Protein AF-A0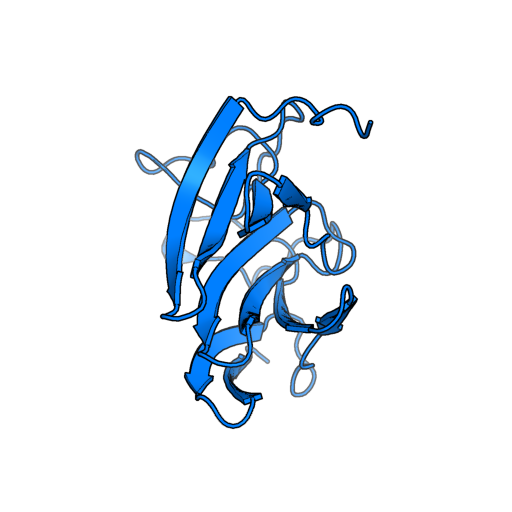A2V9P3B8-F1 (afdb_monomer_lite)

Secondary structure (DSSP, 8-state):
-------SEEEEEEE-TTS-EEEEEEEEEE-TT-S-EETTEE-SEEEEEEEEETTEEEE---SSSS-EEEEEE-TT--EEEEEEEEEEEEEEEEEGGGTEEEEEEEEEEEETTEEEE---SSSSEEEEEEE-TTS-EEEEEE-

Structure (mmCIF, N/CA/C/O backbone):
data_AF-A0A2V9P3B8-F1
#
_entry.id   AF-A0A2V9P3B8-F1
#
loop_
_atom_site.group_PDB
_atom_site.id
_atom_site.type_symbol
_atom_site.label_atom_id
_atom_site.label_alt_id
_atom_site.label_comp_id
_atom_site.label_asym_id
_atom_site.label_entity_id
_atom_site.label_seq_id
_atom_site.pdbx_PDB_ins_code
_atom_site.Cartn_x
_atom_site.Cartn_y
_atom_site.Cartn_z
_atom_site.occupancy
_atom_site.B_iso_or_equiv
_atom_site.auth_seq_id
_atom_site.auth_comp_id
_atom_site.auth_asym_id
_atom_site.auth_atom_id
_atom_site.pdbx_PDB_model_num
ATOM 1 N N . MET A 1 1 ? 7.497 1.928 25.838 1.00 34.91 1 MET A N 1
ATOM 2 C CA . MET A 1 1 ? 6.924 3.108 25.150 1.00 34.91 1 MET A CA 1
ATOM 3 C C . MET A 1 1 ? 7.694 3.309 23.853 1.00 34.91 1 MET A C 1
ATOM 5 O O . MET A 1 1 ? 8.858 3.676 23.915 1.00 34.91 1 MET A O 1
ATOM 9 N N . SER A 1 2 ? 7.121 2.954 22.699 1.00 37.50 2 SER A N 1
ATOM 10 C CA . SER A 1 2 ? 7.830 3.080 21.418 1.00 37.50 2 SER A CA 1
ATOM 11 C C . SER A 1 2 ? 7.792 4.538 20.967 1.00 37.50 2 SER A C 1
ATOM 13 O O . SER A 1 2 ? 6.712 5.102 20.783 1.00 37.50 2 SER A O 1
ATOM 15 N N . LYS A 1 3 ? 8.971 5.160 20.879 1.00 39.25 3 LYS A N 1
ATOM 16 C CA . LYS A 1 3 ? 9.154 6.524 20.383 1.00 39.25 3 LYS A CA 1
ATOM 17 C C . LYS A 1 3 ? 8.623 6.574 18.953 1.00 39.25 3 LYS A C 1
ATOM 19 O O . LYS A 1 3 ? 9.113 5.861 18.086 1.00 39.25 3 LYS A O 1
ATOM 24 N N . SER A 1 4 ? 7.615 7.413 18.735 1.00 43.38 4 SER A N 1
ATOM 25 C CA . SER A 1 4 ? 7.154 7.821 17.412 1.00 43.38 4 SER A CA 1
ATOM 26 C C . SER A 1 4 ? 8.355 8.319 16.611 1.00 43.38 4 SER A C 1
ATOM 28 O O . SER A 1 4 ? 8.808 9.443 16.820 1.00 43.38 4 SER A O 1
ATOM 30 N N . THR A 1 5 ? 8.873 7.487 15.709 1.00 49.56 5 THR A N 1
ATOM 31 C CA . THR A 1 5 ? 9.831 7.896 14.684 1.00 49.56 5 THR A CA 1
ATOM 32 C C . THR A 1 5 ? 9.281 9.138 13.983 1.00 49.56 5 THR A C 1
ATOM 34 O O . THR A 1 5 ? 8.089 9.216 13.686 1.00 49.56 5 THR A O 1
ATOM 37 N N . PHE A 1 6 ? 10.134 10.146 13.828 1.00 49.25 6 PHE A N 1
ATOM 38 C CA . PHE A 1 6 ? 9.814 11.496 13.377 1.00 49.25 6 PHE A CA 1
ATOM 39 C C . PHE A 1 6 ? 9.035 11.504 12.057 1.00 49.25 6 PHE A C 1
ATOM 41 O O . PHE A 1 6 ? 9.588 11.276 10.983 1.00 49.25 6 PHE A O 1
ATOM 48 N N . LEU A 1 7 ? 7.740 11.787 12.153 1.00 60.28 7 LEU A N 1
ATOM 49 C CA . LEU A 1 7 ? 6.822 11.848 11.026 1.00 60.28 7 LEU A CA 1
ATOM 50 C C . LEU A 1 7 ? 6.300 13.287 10.893 1.00 60.28 7 LEU A C 1
ATOM 52 O O . LEU A 1 7 ? 5.678 13.790 11.828 1.00 60.28 7 LEU A O 1
ATOM 56 N N . ARG A 1 8 ? 6.569 13.962 9.763 1.00 70.62 8 ARG A N 1
ATOM 57 C CA . ARG A 1 8 ? 6.226 15.391 9.561 1.00 70.62 8 ARG A CA 1
ATOM 58 C C . ARG A 1 8 ? 4.736 15.619 9.348 1.00 70.62 8 ARG A C 1
ATOM 60 O O . ARG A 1 8 ? 4.162 16.544 9.913 1.00 70.62 8 ARG A O 1
ATOM 67 N N . ARG A 1 9 ? 4.120 14.813 8.485 1.00 81.25 9 ARG A N 1
ATOM 68 C CA . ARG A 1 9 ? 2.707 14.926 8.107 1.00 81.25 9 ARG A CA 1
ATOM 69 C C . ARG A 1 9 ? 2.052 13.563 8.214 1.00 81.25 9 ARG A C 1
ATOM 71 O O . ARG A 1 9 ? 2.661 12.562 7.845 1.00 81.25 9 ARG A O 1
ATOM 78 N N . LYS A 1 10 ? 0.825 13.526 8.726 1.00 87.88 10 LYS A N 1
ATOM 79 C CA . LYS A 1 10 ? -0.026 12.334 8.796 1.00 87.88 10 LYS A CA 1
ATOM 80 C C . LYS A 1 10 ? -1.345 12.674 8.129 1.00 87.88 10 LYS A C 1
ATOM 82 O O . LYS A 1 10 ? -1.950 13.686 8.467 1.00 87.88 10 LYS A O 1
ATOM 87 N N . VAL A 1 11 ? -1.776 11.831 7.204 1.00 89.56 11 VAL A N 1
ATOM 88 C CA . VAL A 1 11 ? -3.051 11.986 6.505 1.00 89.56 11 VAL A CA 1
ATOM 89 C C . VAL A 1 11 ? -3.818 10.684 6.650 1.00 89.56 11 VAL A C 1
ATOM 91 O O . VAL A 1 11 ? -3.333 9.632 6.233 1.00 89.56 11 VAL A O 1
ATOM 94 N N . ALA A 1 12 ? -4.997 10.749 7.267 1.00 93.62 12 ALA A N 1
ATOM 95 C CA . ALA A 1 12 ? -5.927 9.628 7.292 1.00 93.62 12 ALA A CA 1
ATOM 96 C C . ALA A 1 12 ? -6.548 9.452 5.899 1.00 93.62 12 ALA A C 1
ATOM 98 O O . ALA A 1 12 ? -6.898 10.433 5.247 1.00 93.62 12 ALA A O 1
ATOM 99 N N . ARG A 1 13 ? -6.664 8.203 5.447 1.00 91.56 13 ARG A N 1
ATOM 100 C CA . ARG A 1 13 ? -7.268 7.838 4.156 1.00 91.56 13 ARG A CA 1
ATOM 101 C C . ARG A 1 13 ? -8.476 6.920 4.278 1.00 91.56 13 ARG A C 1
ATOM 103 O O . ARG A 1 13 ? -9.271 6.862 3.352 1.00 91.56 13 ARG A O 1
ATOM 110 N N . GLY A 1 14 ? -8.631 6.224 5.400 1.00 96.12 14 GLY A N 1
ATOM 111 C CA . GLY A 1 14 ? -9.774 5.348 5.615 1.00 96.12 14 GLY A CA 1
ATOM 112 C C . GLY A 1 14 ? -10.032 5.094 7.088 1.00 96.12 14 GLY A C 1
ATOM 113 O O . GLY A 1 14 ? -9.131 5.202 7.921 1.00 96.12 14 GLY A O 1
ATOM 114 N N . VAL A 1 15 ? -11.274 4.745 7.394 1.00 98.25 15 VAL A N 1
ATOM 115 C CA . VAL A 1 15 ? -11.712 4.311 8.716 1.00 98.25 15 VAL A CA 1
ATOM 116 C C . VAL A 1 15 ? -12.748 3.205 8.548 1.00 98.25 15 VAL A C 1
ATOM 118 O O . VAL A 1 15 ? -13.525 3.247 7.598 1.00 98.25 15 VAL A O 1
ATOM 121 N N . ASN A 1 16 ? -12.746 2.214 9.439 1.00 98.19 16 ASN A N 1
ATOM 122 C CA . ASN A 1 16 ? -13.807 1.205 9.510 1.00 98.19 16 ASN A CA 1
ATOM 123 C C . ASN A 1 16 ? -14.672 1.373 10.768 1.00 98.19 16 ASN A C 1
ATOM 125 O O . ASN A 1 16 ? -14.315 2.113 11.691 1.00 98.19 16 ASN A O 1
ATOM 129 N N . SER A 1 17 ? -15.781 0.635 10.839 1.00 98.31 17 SER A N 1
ATOM 130 C CA . SER A 1 17 ? -16.737 0.713 11.957 1.00 98.31 17 SER A CA 1
ATOM 131 C C . SER A 1 17 ? -16.146 0.240 13.294 1.00 98.31 17 SER A C 1
ATOM 133 O O . SER A 1 17 ? -16.636 0.589 14.363 1.00 98.31 17 SER A O 1
ATOM 135 N N . ASN A 1 18 ? -15.030 -0.493 13.253 1.00 96.94 18 ASN A N 1
ATOM 136 C CA . ASN A 1 18 ? -14.267 -0.949 14.416 1.00 96.94 18 ASN A CA 1
ATOM 137 C C . ASN A 1 18 ? -13.226 0.070 14.928 1.00 96.94 18 ASN A C 1
ATOM 139 O O . ASN A 1 18 ? -12.336 -0.299 15.713 1.00 96.94 18 ASN A O 1
ATOM 143 N N . GLY A 1 19 ? -13.289 1.320 14.455 1.00 97.38 19 GLY A N 1
ATOM 144 C CA . GLY A 1 19 ? -12.414 2.419 14.870 1.00 97.38 19 GLY A CA 1
ATOM 145 C C . GLY A 1 19 ? -10.960 2.262 14.419 1.00 97.38 19 GLY A C 1
ATOM 146 O O . GLY A 1 19 ? -10.059 2.862 15.008 1.00 97.38 19 GLY A O 1
ATOM 147 N N . VAL A 1 20 ? -10.699 1.422 13.413 1.00 98.38 20 VAL A N 1
ATOM 148 C CA . VAL A 1 20 ? -9.384 1.340 12.776 1.00 98.38 20 VAL A CA 1
ATOM 149 C C . VAL A 1 20 ? -9.287 2.478 11.777 1.00 98.38 20 VAL A C 1
ATOM 151 O O . VAL A 1 20 ? -10.000 2.472 10.781 1.00 98.38 20 VAL A O 1
ATOM 154 N N . VAL A 1 21 ? -8.378 3.417 12.015 1.00 98.44 21 VAL A N 1
ATOM 155 C CA . VAL A 1 21 ? -8.031 4.459 11.046 1.00 98.44 21 VAL A CA 1
ATOM 156 C C . VAL A 1 21 ? -6.758 4.036 10.334 1.00 98.44 21 VAL A C 1
ATOM 158 O O . VAL A 1 21 ? -5.806 3.581 10.966 1.00 98.44 21 VAL A O 1
ATOM 161 N N . VAL A 1 22 ? -6.715 4.195 9.021 1.00 98.25 22 VAL A N 1
ATOM 162 C CA . VAL A 1 22 ? -5.510 3.972 8.227 1.00 98.25 22 VAL A CA 1
ATOM 163 C C . VAL A 1 22 ? -5.136 5.228 7.481 1.00 98.25 22 VAL A C 1
ATOM 165 O O . VAL A 1 22 ? -5.986 6.038 7.108 1.00 98.25 22 VAL A O 1
ATOM 168 N N . GLY A 1 23 ? -3.845 5.403 7.270 1.00 95.12 23 GLY A N 1
ATOM 169 C CA . GLY A 1 23 ? -3.343 6.553 6.557 1.00 95.12 23 GLY A CA 1
ATOM 170 C C . GLY A 1 23 ? -1.892 6.402 6.170 1.00 95.12 23 GLY A C 1
ATOM 171 O O . GLY A 1 23 ? -1.289 5.336 6.287 1.00 95.12 23 GLY A O 1
ATOM 172 N N . LEU A 1 24 ? -1.341 7.508 5.711 1.00 91.31 24 LEU A N 1
ATOM 173 C CA . LEU A 1 24 ? 0.048 7.618 5.309 1.00 91.31 24 LEU A CA 1
ATOM 174 C C . LEU A 1 24 ? 0.733 8.732 6.081 1.00 91.3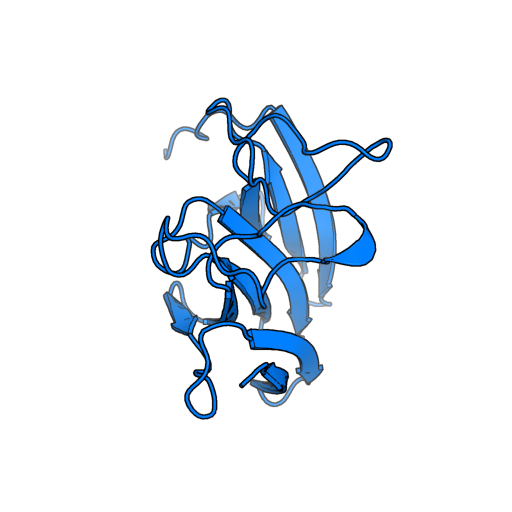1 24 LEU A C 1
ATOM 176 O O . LEU A 1 24 ? 0.099 9.686 6.547 1.00 91.31 24 LEU A O 1
ATOM 180 N N . SER A 1 25 ? 2.043 8.618 6.205 1.00 90.62 25 SER A N 1
ATOM 181 C CA . SER A 1 25 ? 2.850 9.608 6.881 1.00 90.62 25 SER A CA 1
ATOM 182 C C . SER A 1 25 ? 4.211 9.767 6.227 1.00 90.62 25 SER A C 1
ATOM 184 O O . SER A 1 25 ? 4.755 8.797 5.721 1.00 90.62 25 SER A O 1
ATOM 186 N N . THR A 1 26 ? 4.765 10.975 6.238 1.00 89.12 26 THR A N 1
ATOM 187 C CA . THR A 1 26 ? 6.091 11.244 5.664 1.00 89.12 26 THR A CA 1
ATOM 188 C C . THR A 1 26 ? 7.163 11.235 6.744 1.00 89.12 26 THR A C 1
ATOM 190 O O . THR A 1 26 ? 6.963 11.832 7.807 1.00 89.12 26 THR A O 1
ATOM 193 N N . THR A 1 27 ? 8.311 10.627 6.461 1.00 88.38 27 THR A N 1
ATOM 194 C CA . THR A 1 27 ? 9.483 10.654 7.347 1.00 88.38 27 THR A CA 1
ATOM 195 C C . THR A 1 27 ? 10.290 11.953 7.181 1.00 88.38 27 THR A C 1
ATOM 197 O O . THR A 1 27 ? 9.813 12.930 6.598 1.00 88.38 27 THR A O 1
ATOM 200 N N . LEU A 1 28 ? 11.500 11.983 7.750 1.00 86.00 28 LEU A N 1
ATOM 201 C CA . LEU A 1 28 ? 12.511 13.019 7.516 1.00 86.00 28 LEU A CA 1
ATOM 202 C C . LEU A 1 28 ? 13.554 12.623 6.460 1.00 86.00 28 LEU A C 1
ATOM 204 O O . LEU A 1 28 ? 14.419 13.436 6.150 1.00 86.00 28 LEU A O 1
ATOM 208 N N . VAL A 1 29 ? 13.506 11.391 5.947 1.00 88.50 29 VAL A N 1
ATOM 209 C CA . VAL A 1 29 ? 14.469 10.883 4.966 1.00 88.50 29 VAL A CA 1
ATOM 210 C C . VAL A 1 29 ? 14.044 11.336 3.590 1.00 88.50 29 VAL A C 1
ATOM 212 O O . VAL A 1 29 ? 12.912 11.050 3.193 1.00 88.50 29 VAL A O 1
ATOM 215 N N . SER A 1 30 ? 14.933 12.044 2.894 1.00 86.44 30 SER A N 1
ATOM 216 C CA . SER A 1 30 ? 14.594 12.542 1.576 1.00 86.44 30 SER A CA 1
ATOM 217 C C . SER A 1 30 ? 14.446 11.410 0.561 1.00 86.44 30 SER A C 1
ATOM 219 O O . SER A 1 30 ? 15.223 10.460 0.598 1.00 86.44 30 SER A O 1
ATOM 221 N N . ASP A 1 31 ? 13.473 11.509 -0.337 1.00 82.88 31 ASP A N 1
ATOM 222 C CA . ASP A 1 31 ? 13.204 10.492 -1.354 1.00 82.88 31 ASP A CA 1
ATOM 223 C C . ASP A 1 31 ? 12.729 11.155 -2.642 1.00 82.88 31 ASP A C 1
ATOM 225 O O . ASP A 1 31 ? 11.688 11.792 -2.650 1.00 82.88 31 ASP A O 1
ATOM 229 N N . SER A 1 32 ? 13.488 11.027 -3.727 1.00 81.31 32 SER A N 1
ATOM 230 C CA . SER A 1 32 ? 13.083 11.536 -5.042 1.00 81.31 32 SER A CA 1
ATOM 231 C C . SER A 1 32 ? 12.004 10.680 -5.707 1.00 81.31 32 SER A C 1
ATOM 233 O O . SER A 1 32 ? 11.369 11.139 -6.650 1.00 81.31 32 SER A O 1
ATOM 235 N N . ASN A 1 33 ? 11.799 9.455 -5.220 1.00 81.38 33 ASN A N 1
ATOM 236 C CA . ASN A 1 33 ? 10.860 8.478 -5.757 1.00 81.38 33 ASN A CA 1
ATOM 237 C C . ASN A 1 33 ? 9.654 8.279 -4.833 1.00 81.38 33 ASN A C 1
ATOM 239 O O . ASN A 1 33 ? 8.978 7.254 -4.936 1.00 81.38 33 ASN A O 1
ATOM 243 N N . ALA A 1 34 ? 9.379 9.225 -3.929 1.00 84.56 34 ALA A N 1
ATOM 244 C CA . ALA A 1 34 ? 8.315 9.093 -2.942 1.00 84.56 34 ALA A CA 1
ATOM 245 C C . ALA A 1 34 ? 6.982 8.685 -3.594 1.00 84.56 34 ALA A C 1
ATOM 247 O O . ALA A 1 34 ? 6.566 9.244 -4.608 1.00 84.56 34 ALA A O 1
ATOM 248 N N . MET A 1 35 ? 6.267 7.739 -2.981 1.00 83.75 35 MET A N 1
ATOM 249 C CA . MET A 1 35 ? 5.034 7.162 -3.547 1.00 83.75 35 MET A CA 1
ATOM 250 C C . MET A 1 35 ? 3.864 8.149 -3.695 1.00 83.75 35 MET A C 1
ATOM 252 O O . MET A 1 35 ? 2.813 7.809 -4.235 1.00 83.75 35 MET A O 1
ATOM 256 N N . ILE A 1 36 ? 3.988 9.363 -3.175 1.00 76.06 36 ILE A N 1
ATOM 257 C CA . ILE A 1 36 ? 2.954 10.388 -3.255 1.00 76.06 36 ILE A CA 1
ATOM 258 C C . ILE A 1 36 ? 3.550 11.560 -4.032 1.00 76.06 36 ILE A C 1
ATOM 260 O O . ILE A 1 36 ? 4.734 11.856 -3.911 1.00 76.06 36 ILE A O 1
ATOM 264 N N . MET A 1 37 ? 2.703 12.269 -4.772 1.00 64.19 37 MET A N 1
ATOM 265 C CA . MET A 1 37 ? 3.024 13.542 -5.417 1.00 64.19 37 MET A CA 1
ATOM 266 C C . MET A 1 37 ? 2.326 14.687 -4.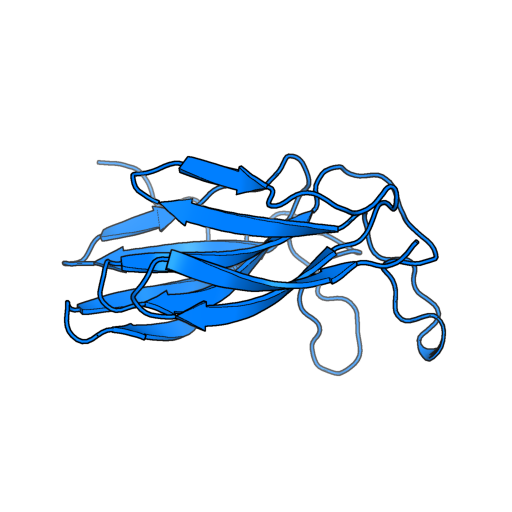681 1.00 64.19 37 MET A C 1
ATOM 268 O O . MET A 1 37 ? 1.192 14.522 -4.216 1.00 64.19 37 MET A O 1
ATOM 272 N N . SER A 1 38 ? 2.920 15.882 -4.631 1.00 55.38 38 SER A N 1
ATOM 273 C CA . SER A 1 38 ? 2.061 17.070 -4.661 1.00 55.38 38 SER A CA 1
ATOM 274 C C . SER A 1 38 ? 2.622 18.223 -5.411 1.00 55.38 38 SER A C 1
ATOM 276 O O . SER A 1 38 ? 3.815 18.317 -5.675 1.00 55.38 38 SER A O 1
ATOM 278 N N . PHE A 1 39 ? 1.672 19.096 -5.738 1.00 49.03 39 PHE A N 1
ATOM 279 C CA . PHE A 1 39 ? 1.901 20.278 -6.529 1.00 49.03 39 PHE A CA 1
ATOM 280 C C . PHE A 1 39 ? 2.659 19.920 -7.818 1.00 49.03 39 PHE A C 1
ATOM 282 O O . PHE A 1 39 ? 3.488 20.691 -8.276 1.00 49.03 39 PHE A O 1
ATOM 289 N N . GLY A 1 40 ? 2.387 18.735 -8.387 1.00 52.38 40 GLY A N 1
ATOM 290 C CA . GLY A 1 40 ? 2.964 18.286 -9.655 1.00 52.38 40 GLY A CA 1
ATOM 291 C C . GLY A 1 40 ? 4.458 17.944 -9.632 1.00 52.38 40 GLY A C 1
ATOM 292 O O . GLY A 1 40 ? 5.018 17.751 -10.703 1.00 52.38 40 GLY A O 1
ATOM 293 N N . LEU A 1 41 ? 5.103 17.854 -8.463 1.00 51.06 41 LEU A N 1
ATOM 294 C CA . LEU A 1 41 ? 6.527 17.519 -8.328 1.00 51.06 41 LEU A CA 1
ATOM 295 C C . LEU A 1 41 ? 6.726 16.295 -7.413 1.00 51.06 41 LEU A C 1
ATOM 297 O O . LEU A 1 41 ? 5.912 16.091 -6.499 1.00 51.06 41 LEU A O 1
ATOM 301 N N . PRO A 1 42 ? 7.792 15.492 -7.619 1.00 57.16 42 PRO A N 1
ATOM 302 C CA . PRO A 1 42 ? 8.146 14.424 -6.693 1.00 57.16 42 PRO A CA 1
ATOM 303 C C . PRO A 1 42 ? 8.378 15.012 -5.299 1.00 57.16 42 PRO A C 1
ATOM 305 O O . PRO A 1 42 ? 9.135 15.969 -5.105 1.00 57.16 42 PRO A O 1
ATOM 308 N N . TYR A 1 43 ? 7.647 14.481 -4.320 1.00 67.00 43 TYR A N 1
ATOM 309 C CA . TYR A 1 43 ? 7.763 14.922 -2.940 1.00 67.00 43 TYR A CA 1
ATOM 310 C C . TYR A 1 43 ? 9.086 14.515 -2.340 1.00 67.00 43 TYR A C 1
ATOM 312 O O . TYR A 1 43 ? 9.556 13.419 -2.566 1.00 67.00 43 TYR A O 1
ATOM 320 N N . ALA A 1 44 ? 9.604 15.366 -1.463 1.00 70.19 44 ALA A N 1
ATOM 321 C CA . ALA A 1 44 ? 10.955 15.238 -0.972 1.00 70.19 44 ALA A CA 1
ATOM 322 C C . ALA A 1 44 ? 11.202 14.121 0.048 1.00 70.19 44 ALA A C 1
ATOM 324 O O . ALA A 1 44 ? 12.351 14.044 0.434 1.00 70.19 44 ALA A O 1
ATOM 325 N N . PHE A 1 45 ? 10.236 13.322 0.539 1.00 86.44 45 PHE A N 1
ATOM 326 C CA . PHE A 1 45 ? 10.471 12.405 1.676 1.00 86.44 45 PHE A CA 1
ATOM 327 C C . PHE A 1 45 ? 9.754 11.056 1.584 1.00 86.44 45 PHE A C 1
ATOM 329 O O . PHE A 1 45 ? 8.606 11.002 1.144 1.00 86.44 45 PHE A O 1
ATOM 336 N N . GLN A 1 46 ? 10.381 10.019 2.155 1.00 90.75 46 GLN A N 1
ATOM 337 C CA . GLN A 1 46 ? 9.821 8.667 2.229 1.00 90.75 46 GLN A CA 1
ATOM 338 C C . GLN A 1 46 ? 8.448 8.640 2.904 1.00 90.75 46 GLN A C 1
ATOM 340 O O . GLN A 1 46 ? 8.202 9.342 3.899 1.00 90.75 46 GLN A O 1
ATOM 345 N N . THR A 1 47 ? 7.580 7.759 2.420 1.00 91.06 47 THR A N 1
ATOM 346 C CA . THR A 1 47 ? 6.203 7.584 2.886 1.00 91.06 47 THR A CA 1
ATOM 347 C C . THR A 1 47 ? 5.993 6.253 3.600 1.00 91.06 47 THR A C 1
ATOM 349 O O . THR A 1 47 ? 6.506 5.206 3.222 1.00 91.06 47 THR A O 1
ATOM 352 N N . ARG A 1 48 ? 5.213 6.282 4.682 1.00 94.12 48 ARG A N 1
ATOM 353 C CA . ARG A 1 48 ? 4.918 5.126 5.532 1.00 94.12 48 ARG A CA 1
ATOM 354 C C . ARG A 1 48 ? 3.423 4.968 5.706 1.00 94.12 48 ARG A C 1
ATOM 356 O O . ARG A 1 48 ? 2.751 5.888 6.181 1.00 94.12 48 ARG A O 1
ATOM 363 N N . ALA A 1 49 ? 2.913 3.785 5.391 1.00 95.75 49 ALA A N 1
ATOM 364 C CA . ALA A 1 49 ? 1.552 3.409 5.720 1.00 95.75 49 ALA A CA 1
ATOM 365 C C . ALA A 1 49 ? 1.437 3.157 7.230 1.00 95.75 49 ALA A C 1
ATOM 367 O O . ALA A 1 49 ? 2.301 2.526 7.847 1.00 95.75 49 ALA A O 1
ATOM 368 N N . PHE A 1 50 ? 0.357 3.643 7.834 1.00 96.50 50 PHE A N 1
ATOM 369 C CA . PHE A 1 50 ? 0.091 3.449 9.250 1.00 96.50 50 PHE A CA 1
ATOM 370 C C . PHE A 1 50 ? -1.333 2.969 9.509 1.00 96.50 50 PHE A C 1
ATOM 372 O O . PHE A 1 50 ? -2.273 3.264 8.770 1.00 96.50 50 PHE A O 1
ATOM 379 N N . ARG A 1 51 ? -1.484 2.294 10.646 1.00 97.50 51 ARG A N 1
ATOM 380 C CA . ARG A 1 51 ? -2.760 1.996 11.290 1.00 97.50 51 ARG A CA 1
ATOM 381 C C . ARG A 1 51 ? -2.813 2.685 12.641 1.00 97.50 51 ARG A C 1
ATOM 383 O O . ARG A 1 51 ? -1.912 2.509 13.453 1.00 97.50 51 ARG A O 1
ATOM 390 N N . TRP A 1 52 ? -3.885 3.408 12.912 1.00 97.50 52 TRP A N 1
ATOM 391 C CA . TRP A 1 52 ? -4.212 3.933 14.226 1.00 97.50 52 TRP A CA 1
ATOM 392 C C . TRP A 1 52 ? -5.414 3.189 14.808 1.00 97.50 52 TRP A C 1
ATOM 394 O O . TRP A 1 52 ? -6.396 2.931 14.112 1.00 97.50 52 TRP A O 1
ATOM 404 N N . LYS A 1 53 ? -5.332 2.822 16.087 1.00 96.88 53 LYS A N 1
ATOM 405 C CA . LYS A 1 53 ? -6.478 2.346 16.873 1.00 96.88 53 LYS A CA 1
ATOM 406 C C . LYS A 1 53 ? -6.226 2.623 18.350 1.00 96.88 53 LYS A C 1
ATOM 408 O O . LYS A 1 53 ? -5.127 2.360 18.833 1.00 96.88 53 LYS A O 1
ATOM 413 N N . ASN A 1 54 ? -7.246 3.104 19.059 1.00 96.06 54 ASN A N 1
ATOM 414 C CA . ASN A 1 54 ? -7.222 3.320 20.512 1.00 96.06 54 ASN A CA 1
ATOM 415 C C . ASN A 1 54 ? -6.015 4.155 20.983 1.00 96.06 54 ASN A C 1
ATOM 417 O O . ASN A 1 54 ? -5.358 3.804 21.956 1.00 96.06 54 ASN A O 1
ATOM 421 N N . GLY A 1 55 ? -5.676 5.223 20.258 1.00 94.00 55 GLY A N 1
ATOM 422 C CA . GLY A 1 55 ? -4.551 6.100 20.605 1.00 94.00 55 GLY A CA 1
ATOM 423 C C . GLY A 1 55 ? -3.178 5.639 20.101 1.00 94.00 55 GLY A C 1
ATOM 424 O O . GLY A 1 55 ? -2.227 6.412 20.170 1.00 94.00 55 GLY A O 1
ATOM 425 N N . TYR A 1 56 ? -3.056 4.436 19.531 1.00 94.56 56 TYR A N 1
ATOM 426 C CA . TYR A 1 56 ? -1.771 3.888 19.090 1.00 94.56 56 TYR A CA 1
ATOM 427 C C . TYR A 1 56 ? -1.631 3.900 17.571 1.00 94.56 56 TYR A C 1
ATOM 429 O O . TYR A 1 56 ? -2.420 3.267 16.871 1.00 94.56 56 TYR A O 1
ATOM 437 N N . ILE A 1 57 ? -0.584 4.568 17.072 1.00 93.50 57 ILE A N 1
ATOM 438 C CA . ILE A 1 57 ? -0.132 4.468 15.678 1.00 93.50 57 ILE A CA 1
ATOM 439 C C . ILE A 1 57 ? 0.843 3.297 15.556 1.00 93.50 57 ILE A C 1
ATOM 441 O O . ILE A 1 57 ? 1.817 3.208 16.301 1.00 93.50 57 ILE A O 1
ATOM 445 N N . ARG A 1 58 ? 0.610 2.438 14.568 1.00 95.38 58 ARG A N 1
ATOM 446 C CA . ARG A 1 58 ? 1.506 1.367 14.147 1.00 95.38 58 ARG A CA 1
ATOM 447 C C . ARG A 1 58 ? 1.918 1.590 12.701 1.00 95.38 58 ARG A C 1
ATOM 449 O O . ARG A 1 58 ? 1.061 1.720 11.831 1.00 95.38 58 ARG A O 1
ATOM 456 N N . ASP A 1 59 ? 3.221 1.597 12.473 1.00 96.00 59 ASP A N 1
ATOM 457 C CA . ASP A 1 59 ? 3.804 1.508 11.138 1.00 96.00 59 ASP A CA 1
ATOM 458 C C . ASP A 1 59 ? 3.545 0.108 10.559 1.00 96.00 59 ASP A C 1
ATOM 460 O O . ASP A 1 59 ? 3.685 -0.894 11.270 1.00 96.00 59 ASP A O 1
ATOM 464 N N . LEU A 1 60 ? 3.109 0.040 9.302 1.00 97.56 60 LEU A N 1
ATOM 465 C CA . LEU A 1 60 ? 2.795 -1.228 8.639 1.00 97.56 60 LEU A CA 1
ATOM 466 C C . LEU A 1 60 ? 4.026 -1.909 8.025 1.00 97.56 60 LEU A C 1
ATOM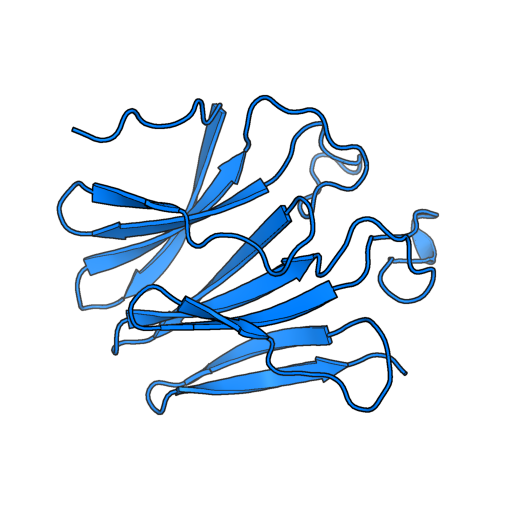 468 O O . LEU A 1 60 ? 3.946 -3.097 7.715 1.00 97.56 60 LEU A O 1
ATOM 472 N N . GLY A 1 61 ? 5.141 -1.187 7.897 1.00 96.75 61 GLY A N 1
ATOM 473 C CA . GLY A 1 61 ? 6.332 -1.603 7.163 1.00 96.75 61 GLY A CA 1
ATOM 474 C C . GLY A 1 61 ? 6.251 -1.276 5.671 1.00 96.75 61 GLY A C 1
ATOM 475 O O . GLY A 1 61 ? 5.367 -0.542 5.227 1.00 96.75 61 GLY A O 1
ATOM 476 N N . THR A 1 62 ? 7.193 -1.836 4.918 1.00 97.31 62 THR A N 1
ATOM 477 C CA . THR A 1 62 ? 7.246 -1.823 3.450 1.00 97.31 62 THR A CA 1
ATOM 478 C C . THR A 1 62 ? 7.489 -3.250 2.948 1.00 97.31 62 THR A C 1
ATOM 480 O O . THR A 1 62 ? 7.768 -4.152 3.744 1.00 97.31 62 THR A O 1
ATOM 483 N N . LEU A 1 63 ? 7.394 -3.470 1.636 1.00 97.81 63 LEU A N 1
ATOM 484 C CA . LEU A 1 63 ? 7.713 -4.750 0.993 1.00 97.81 63 LEU A CA 1
ATOM 485 C C . LEU A 1 63 ? 9.210 -4.939 0.689 1.00 97.81 63 LEU A C 1
ATOM 487 O O . LEU A 1 63 ? 9.569 -5.926 0.056 1.00 97.81 63 LEU A O 1
ATOM 491 N N . GLY A 1 64 ? 10.072 -4.026 1.145 1.00 96.56 64 GLY A N 1
ATOM 492 C CA . GLY A 1 64 ? 11.525 -4.079 0.941 1.00 96.56 64 GLY A CA 1
ATOM 493 C C . GLY A 1 64 ? 12.111 -2.795 0.355 1.00 96.56 64 GLY A C 1
ATOM 494 O O . GLY A 1 64 ? 13.295 -2.527 0.542 1.00 96.56 64 GLY A O 1
ATOM 495 N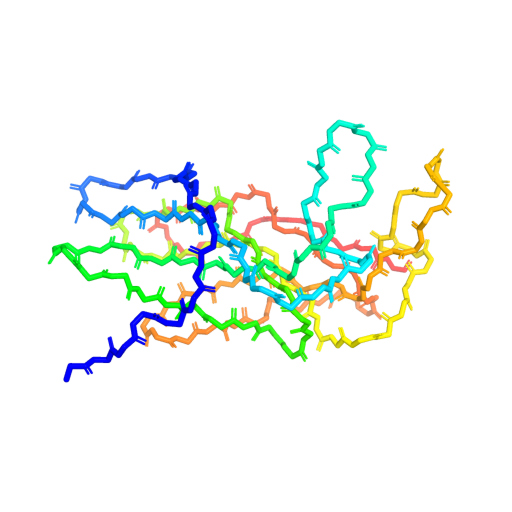 N . GLY A 1 65 ? 11.283 -1.974 -0.292 1.00 95.00 65 GLY A N 1
ATOM 496 C CA . GLY A 1 65 ? 11.648 -0.642 -0.767 1.00 95.00 65 GLY A CA 1
ATOM 497 C C . GLY A 1 65 ? 11.407 0.466 0.268 1.00 95.00 65 GLY A C 1
ATOM 498 O O . GLY A 1 65 ? 11.021 0.183 1.412 1.00 95.00 65 GLY A O 1
ATOM 499 N N . PRO A 1 66 ? 11.625 1.737 -0.120 1.00 93.00 66 PRO A N 1
ATOM 500 C CA . PRO A 1 66 ? 11.597 2.858 0.820 1.00 93.00 66 PRO A CA 1
ATOM 501 C C . PRO A 1 66 ? 10.190 3.206 1.316 1.00 93.00 66 PRO A C 1
ATOM 503 O O . PRO A 1 66 ? 10.039 3.635 2.463 1.00 93.00 66 PRO A O 1
ATOM 506 N N . ASP A 1 67 ? 9.168 2.947 0.494 1.00 93.38 67 ASP A N 1
ATOM 507 C CA . ASP A 1 67 ? 7.850 3.547 0.673 1.00 93.38 67 ASP A CA 1
ATOM 508 C C . ASP A 1 67 ? 6.691 2.549 0.711 1.00 93.38 67 ASP A C 1
ATOM 510 O O . ASP A 1 67 ? 6.718 1.468 0.109 1.00 93.38 67 ASP A O 1
ATOM 514 N N . ALA A 1 68 ? 5.631 2.952 1.411 1.00 94.50 68 ALA A N 1
ATOM 515 C CA . ALA A 1 68 ? 4.335 2.291 1.392 1.00 94.50 68 ALA A CA 1
ATOM 516 C C . ALA A 1 68 ? 3.186 3.294 1.537 1.00 94.50 68 ALA A C 1
ATOM 518 O O . ALA A 1 68 ? 3.215 4.191 2.385 1.00 94.50 68 ALA A O 1
ATOM 519 N N . MET A 1 69 ? 2.108 3.056 0.792 1.00 92.62 69 MET A N 1
ATOM 520 C CA . MET A 1 69 ? 0.839 3.760 0.924 1.00 92.62 69 MET A CA 1
ATOM 521 C C . MET A 1 69 ? -0.315 2.794 1.183 1.00 92.62 69 MET A C 1
ATOM 523 O O . MET A 1 69 ? -0.356 1.676 0.674 1.00 92.62 69 MET A O 1
ATOM 527 N N . VAL A 1 70 ? -1.299 3.259 1.945 1.00 95.38 70 VAL A N 1
ATOM 528 C CA . VAL A 1 70 ? -2.559 2.546 2.156 1.00 95.38 70 VAL A CA 1
ATOM 529 C C . VAL A 1 70 ? -3.662 3.138 1.287 1.00 95.38 70 VAL A C 1
ATOM 531 O O . VAL A 1 70 ? -3.761 4.359 1.145 1.00 95.38 70 VAL A O 1
ATOM 534 N N . LEU A 1 71 ? -4.511 2.265 0.750 1.00 95.62 71 LEU A N 1
ATOM 535 C CA . LEU A 1 71 ? -5.701 2.638 -0.010 1.00 95.62 71 LEU A CA 1
ATOM 536 C C . LEU A 1 71 ? -6.978 2.485 0.815 1.00 95.62 71 LEU A C 1
ATOM 538 O O . LEU A 1 71 ? -7.890 3.294 0.678 1.00 95.62 71 LEU A O 1
ATOM 542 N N . GLY A 1 72 ? -7.033 1.514 1.728 1.00 97.38 72 GLY A N 1
ATOM 543 C CA . GLY A 1 72 ? -8.178 1.377 2.618 1.00 97.38 72 GLY A CA 1
ATOM 544 C C . GLY A 1 72 ? -8.063 0.242 3.623 1.00 97.38 72 GLY A C 1
ATOM 545 O O . GLY A 1 72 ? -7.054 -0.460 3.709 1.00 97.38 72 GLY A O 1
ATOM 546 N N . VAL A 1 73 ? -9.129 0.091 4.402 1.00 98.69 73 VAL A N 1
ATOM 547 C CA . VAL A 1 73 ? -9.282 -0.902 5.464 1.00 98.69 73 VAL A CA 1
ATOM 548 C C . VAL A 1 73 ? -10.690 -1.487 5.394 1.00 98.69 73 VAL A C 1
ATOM 550 O O . VAL A 1 73 ? -11.644 -0.747 5.169 1.00 98.69 73 VAL A O 1
ATOM 553 N N . ASN A 1 74 ? -10.825 -2.800 5.568 1.00 98.50 74 ASN A N 1
ATOM 554 C CA . ASN A 1 74 ? -12.129 -3.466 5.628 1.00 98.50 74 ASN A CA 1
ATOM 555 C C . ASN A 1 74 ? -12.618 -3.632 7.075 1.00 98.50 74 ASN A C 1
ATOM 557 O O . ASN A 1 74 ? -11.902 -3.314 8.028 1.00 98.50 74 ASN A O 1
ATOM 561 N N . GLU A 1 75 ? -13.824 -4.164 7.271 1.00 98.25 75 GLU A N 1
ATOM 562 C CA . GLU A 1 75 ? -14.401 -4.301 8.615 1.00 98.25 75 GLU A CA 1
ATOM 563 C C . GLU A 1 75 ? -13.643 -5.289 9.508 1.00 98.25 75 GLU A C 1
ATOM 565 O O . GLU A 1 75 ? -13.528 -5.067 10.712 1.00 98.25 75 GLU A O 1
ATOM 570 N N . SER A 1 76 ? -12.995 -6.304 8.936 1.00 97.50 76 SER A N 1
ATOM 571 C CA . SER A 1 76 ? -12.108 -7.212 9.677 1.00 97.50 76 SER A CA 1
ATOM 572 C C . SER A 1 76 ? -10.770 -6.570 10.078 1.00 97.50 76 SER A C 1
ATOM 574 O O . SER A 1 76 ? -9.947 -7.208 10.734 1.00 97.50 76 SER A O 1
ATOM 576 N N . GLY A 1 77 ? -10.528 -5.310 9.702 1.00 97.94 77 GLY A N 1
ATOM 577 C CA . GLY A 1 77 ? -9.296 -4.584 10.002 1.00 97.94 77 GLY A CA 1
ATOM 578 C C . GLY A 1 77 ? -8.108 -4.992 9.130 1.00 97.94 77 GLY A C 1
ATOM 579 O O . GLY A 1 77 ? -6.973 -4.660 9.479 1.00 97.94 77 GLY A O 1
ATOM 580 N N . GLN A 1 78 ? -8.355 -5.702 8.026 1.00 98.75 78 GLN A N 1
ATOM 581 C CA . GLN A 1 78 ? -7.358 -5.943 6.989 1.00 98.75 78 GLN A CA 1
ATOM 582 C C . GLN A 1 78 ? -7.169 -4.671 6.172 1.00 98.75 78 GLN A C 1
ATOM 584 O O . GLN A 1 78 ? -8.118 -3.925 5.929 1.00 98.75 78 GLN A O 1
ATOM 589 N N . ILE A 1 79 ? -5.931 -4.423 5.766 1.00 98.75 79 ILE A N 1
ATOM 590 C CA . ILE A 1 79 ? -5.515 -3.170 5.147 1.00 98.75 79 ILE A CA 1
ATOM 591 C C . ILE A 1 79 ? -4.863 -3.497 3.813 1.00 98.75 79 ILE A C 1
ATOM 593 O O . ILE A 1 79 ? -4.030 -4.395 3.757 1.00 98.75 79 ILE A O 1
ATOM 597 N N . PHE A 1 80 ? -5.206 -2.769 2.757 1.00 98.44 80 PHE A N 1
ATOM 598 C CA . PHE A 1 80 ? -4.617 -2.975 1.436 1.00 98.44 80 PHE A CA 1
ATOM 599 C C . PHE A 1 80 ? -4.005 -1.686 0.892 1.00 98.44 80 PHE A C 1
ATOM 601 O O . PHE A 1 80 ? -4.406 -0.577 1.265 1.00 98.44 80 PHE A O 1
ATOM 608 N N . GLY A 1 81 ? -3.028 -1.834 0.008 1.00 97.31 81 GLY A N 1
ATOM 609 C CA . GLY A 1 81 ? -2.350 -0.712 -0.620 1.00 97.31 81 GLY A CA 1
ATOM 610 C C . GLY A 1 81 ? -1.175 -1.155 -1.474 1.00 97.31 81 GLY A C 1
ATOM 611 O O . GLY A 1 81 ? -1.120 -2.307 -1.897 1.00 97.31 81 GLY A O 1
ATOM 612 N N . ASN A 1 82 ? -0.241 -0.234 -1.695 1.00 95.31 82 ASN A N 1
ATOM 613 C CA . ASN A 1 82 ? 0.939 -0.444 -2.528 1.00 95.31 82 ASN A CA 1
ATOM 614 C C . ASN A 1 82 ? 2.203 -0.113 -1.729 1.00 95.31 82 ASN A C 1
ATOM 616 O O . ASN A 1 82 ? 2.198 0.796 -0.897 1.00 95.31 82 ASN A O 1
ATOM 620 N N . SER A 1 83 ? 3.286 -0.841 -1.969 1.00 95.94 83 SER A N 1
ATOM 621 C CA . SER A 1 83 ? 4.598 -0.576 -1.379 1.00 95.94 83 SER A CA 1
ATOM 622 C C . SER A 1 83 ? 5.693 -0.891 -2.381 1.00 95.94 83 SER A C 1
ATOM 624 O O . SER A 1 83 ? 5.524 -1.780 -3.213 1.00 95.94 83 SER A O 1
ATOM 626 N N . TYR A 1 84 ? 6.809 -0.169 -2.325 1.00 95.25 84 TYR A N 1
ATOM 627 C CA . TYR A 1 84 ? 7.946 -0.527 -3.154 1.00 95.25 84 TYR A CA 1
ATOM 628 C C . TYR A 1 84 ? 8.551 -1.830 -2.644 1.00 95.25 84 TYR A C 1
ATOM 630 O O . TYR A 1 84 ? 8.665 -2.050 -1.433 1.00 95.25 84 TYR A O 1
ATOM 638 N N . THR A 1 85 ? 8.923 -2.706 -3.570 1.00 95.88 85 THR A N 1
ATOM 639 C CA . THR A 1 85 ? 9.502 -4.018 -3.255 1.00 95.88 85 THR A CA 1
ATOM 640 C C . THR A 1 85 ? 11.020 -3.961 -3.120 1.00 95.88 85 THR A C 1
ATOM 642 O O . THR A 1 85 ? 11.599 -4.794 -2.431 1.00 95.88 85 THR A O 1
ATOM 645 N N . ASN A 1 86 ? 11.666 -2.974 -3.742 1.00 94.88 86 ASN A N 1
ATOM 646 C CA . ASN A 1 86 ? 13.106 -2.721 -3.676 1.00 94.88 86 ASN A CA 1
ATOM 647 C C . ASN A 1 86 ? 13.408 -1.239 -4.000 1.00 94.88 86 ASN A C 1
ATOM 649 O O . ASN A 1 86 ? 12.511 -0.394 -3.964 1.00 94.88 86 ASN A O 1
ATOM 653 N N . PHE A 1 87 ? 14.680 -0.934 -4.273 1.00 92.44 87 PHE A N 1
ATOM 654 C CA . PHE A 1 87 ? 15.181 0.394 -4.649 1.00 92.44 87 PHE A CA 1
ATOM 655 C C . PHE A 1 87 ? 15.476 0.521 -6.153 1.00 92.44 87 PHE A C 1
ATOM 657 O O . PHE A 1 87 ? 16.051 1.523 -6.574 1.00 92.44 87 PHE A O 1
ATOM 664 N N . ASP A 1 88 ? 15.087 -0.474 -6.954 1.00 91.00 88 ASP A N 1
ATOM 665 C CA . ASP A 1 88 ? 15.368 -0.508 -8.387 1.00 91.00 88 ASP A CA 1
ATOM 666 C C . ASP A 1 88 ? 14.264 0.226 -9.152 1.00 91.00 88 ASP A C 1
ATOM 668 O O . ASP A 1 88 ? 13.070 0.016 -8.903 1.00 91.00 88 ASP A O 1
ATOM 672 N N . SER A 1 89 ? 14.654 1.094 -10.085 1.00 87.12 89 SER A N 1
ATOM 673 C CA . SER A 1 89 ? 13.717 1.790 -10.964 1.00 87.12 89 SER A CA 1
ATOM 674 C C . SER A 1 89 ? 13.067 0.827 -11.956 1.00 87.12 89 SER A C 1
ATOM 676 O O . SER A 1 89 ? 13.647 -0.178 -12.371 1.00 87.12 89 SER A O 1
ATOM 678 N N . SER A 1 90 ? 11.836 1.140 -12.348 1.00 85.38 90 SER A N 1
ATOM 679 C CA . SER A 1 90 ? 11.098 0.419 -13.372 1.00 85.38 90 SER A CA 1
ATOM 680 C C . SER A 1 90 ? 10.454 1.413 -14.340 1.00 85.38 90 SER A C 1
ATOM 682 O O . SER A 1 90 ? 9.573 2.177 -13.924 1.00 85.38 90 SER A O 1
ATOM 684 N N . PRO A 1 91 ? 10.808 1.361 -15.638 1.00 80.69 91 PRO A N 1
ATOM 685 C CA . PRO A 1 91 ? 10.196 2.220 -16.652 1.00 80.69 91 PRO A CA 1
ATOM 686 C C . PRO A 1 91 ? 8.712 1.900 -16.877 1.00 80.69 91 PRO A C 1
ATOM 688 O O . PRO A 1 91 ? 7.992 2.668 -17.506 1.00 80.69 91 PRO A O 1
ATOM 691 N N . VAL A 1 92 ? 8.243 0.764 -16.351 1.00 83.19 92 VAL A N 1
ATOM 692 C CA . VAL A 1 92 ? 6.853 0.312 -16.455 1.00 83.19 92 VAL A CA 1
ATOM 693 C C . VAL A 1 92 ? 6.026 0.729 -15.233 1.00 83.19 92 VAL A C 1
ATOM 695 O O . VAL A 1 92 ? 4.822 0.931 -15.346 1.00 83.19 92 VAL A O 1
ATOM 698 N N . CYS A 1 93 ? 6.649 0.860 -14.055 1.00 83.12 93 CYS A N 1
ATOM 699 C CA . CYS A 1 93 ? 5.941 1.259 -12.830 1.00 83.12 93 CYS A CA 1
ATOM 700 C C . CYS A 1 93 ? 5.671 2.768 -12.774 1.00 83.12 93 CYS A C 1
ATOM 702 O O . CYS A 1 93 ? 4.786 3.199 -12.033 1.00 83.12 93 CYS A O 1
ATOM 704 N N . GLY A 1 94 ? 6.477 3.566 -13.480 1.00 73.62 94 GLY A N 1
ATOM 705 C CA . GLY A 1 94 ? 6.284 5.007 -13.596 1.00 73.62 94 GLY A CA 1
ATOM 706 C C . GLY A 1 94 ? 5.072 5.367 -14.452 1.00 73.62 94 GLY A C 1
ATOM 707 O O . GLY A 1 94 ? 4.410 4.514 -15.036 1.00 73.62 94 GLY A O 1
ATOM 708 N N . VAL A 1 95 ? 4.790 6.663 -14.538 1.00 63.47 95 VAL A N 1
ATOM 709 C CA . VAL A 1 95 ? 3.880 7.222 -15.542 1.00 63.47 95 VAL A CA 1
ATOM 710 C C . VAL A 1 95 ? 4.752 7.894 -16.605 1.00 63.47 95 VAL A C 1
ATOM 712 O O . VAL A 1 95 ? 5.187 9.027 -16.386 1.00 63.47 95 VAL A O 1
ATOM 715 N N . PRO A 1 96 ? 5.057 7.213 -17.729 1.00 58.03 96 PRO A N 1
ATOM 716 C CA . PRO A 1 96 ? 6.029 7.698 -18.713 1.00 58.03 96 PRO A CA 1
ATOM 717 C C . PRO A 1 96 ? 5.696 9.096 -19.240 1.00 58.03 96 PRO A C 1
ATOM 719 O O . PRO A 1 96 ? 6.599 9.893 -19.478 1.00 58.03 96 PRO A O 1
ATOM 722 N N . ASP A 1 97 ? 4.403 9.424 -19.323 1.00 56.62 97 ASP A N 1
ATOM 723 C CA . ASP A 1 97 ? 3.888 10.729 -19.756 1.00 56.62 97 ASP A CA 1
ATOM 724 C C . ASP A 1 97 ? 4.373 11.905 -18.887 1.00 56.62 97 ASP A C 1
ATOM 726 O O . ASP A 1 97 ? 4.351 13.052 -19.330 1.00 56.62 97 ASP A O 1
ATOM 730 N N . PHE A 1 98 ? 4.838 11.633 -17.663 1.00 53.53 98 PHE A N 1
ATOM 731 C CA . PHE A 1 98 ? 5.421 12.630 -16.762 1.00 53.53 98 PHE A CA 1
ATOM 732 C C . PHE A 1 98 ? 6.947 12.516 -16.630 1.00 53.53 98 PHE A C 1
ATOM 734 O O . PHE A 1 98 ? 7.534 13.277 -15.866 1.00 53.53 98 PHE A O 1
ATOM 741 N N . GLY A 1 99 ? 7.599 11.617 -17.377 1.00 53.56 99 GLY A N 1
ATOM 742 C CA . GLY A 1 99 ? 9.057 11.570 -17.523 1.00 53.56 99 GLY A CA 1
ATOM 743 C C . GLY A 1 99 ? 9.845 11.044 -16.318 1.00 53.56 99 GLY A C 1
ATOM 744 O O . GLY A 1 99 ? 11.029 11.357 -16.209 1.00 53.56 99 GLY A O 1
ATOM 745 N N . PHE A 1 100 ? 9.228 10.264 -15.423 1.00 61.34 100 PHE A N 1
ATOM 746 C CA . PHE A 1 100 ? 9.924 9.664 -14.278 1.00 61.34 100 PHE A CA 1
ATOM 747 C C . PHE A 1 100 ? 9.594 8.177 -14.107 1.00 61.34 100 PHE A C 1
ATOM 749 O O . PHE A 1 100 ? 8.423 7.785 -14.092 1.00 61.34 100 PHE A O 1
ATOM 756 N N . ASP A 1 101 ? 10.643 7.377 -13.907 1.00 66.88 101 ASP A N 1
ATOM 757 C CA . ASP A 1 101 ? 10.548 5.965 -13.542 1.00 66.88 101 ASP A CA 1
ATOM 758 C C . ASP A 1 101 ? 10.281 5.845 -12.038 1.00 66.88 101 ASP A C 1
ATOM 760 O O . ASP A 1 101 ? 11.056 6.339 -11.216 1.00 66.88 101 ASP A O 1
ATOM 764 N N . ALA A 1 102 ? 9.198 5.167 -11.659 1.00 77.75 102 ALA A N 1
ATOM 765 C CA . ALA A 1 102 ? 8.975 4.795 -10.264 1.00 77.75 102 ALA A CA 1
ATOM 766 C C . ALA A 1 102 ? 9.769 3.527 -9.917 1.00 77.75 102 ALA A C 1
ATOM 768 O O . ALA A 1 102 ? 10.189 2.777 -10.798 1.00 77.75 102 ALA A O 1
ATOM 769 N N . LEU A 1 103 ? 9.954 3.250 -8.626 1.00 90.00 103 LEU A N 1
ATOM 770 C CA . LEU A 1 103 ? 10.549 1.985 -8.188 1.00 90.00 103 LEU A CA 1
ATOM 771 C C . LEU A 1 103 ? 9.578 0.811 -8.397 1.00 90.00 103 LEU A C 1
ATOM 773 O O . LEU A 1 103 ? 8.369 1.013 -8.547 1.00 90.00 103 LEU A O 1
ATOM 777 N N . MET A 1 104 ? 10.089 -0.423 -8.378 1.00 92.81 104 MET A N 1
ATOM 778 C CA . MET A 1 104 ? 9.252 -1.630 -8.474 1.00 92.81 104 MET A CA 1
ATOM 779 C C . MET A 1 104 ? 8.165 -1.657 -7.386 1.00 92.81 104 MET A C 1
ATOM 781 O O . MET A 1 104 ? 8.453 -1.442 -6.206 1.00 92.81 104 MET A O 1
ATOM 785 N N . THR A 1 105 ? 6.910 -1.924 -7.769 1.00 93.38 105 THR A N 1
ATOM 786 C CA . THR A 1 105 ? 5.731 -1.808 -6.889 1.00 93.38 105 THR A CA 1
ATOM 787 C C . THR A 1 105 ? 5.052 -3.147 -6.614 1.00 93.38 105 THR A C 1
ATOM 789 O O . THR A 1 105 ? 4.790 -3.956 -7.505 1.00 93.38 105 THR A O 1
ATOM 792 N N . GLY A 1 106 ? 4.701 -3.349 -5.347 1.00 95.44 106 GLY A N 1
ATOM 793 C CA . GLY A 1 106 ? 3.960 -4.491 -4.837 1.00 95.44 106 GLY A CA 1
ATOM 794 C C . GLY A 1 106 ? 2.626 -4.072 -4.222 1.00 95.44 106 GLY A C 1
ATOM 795 O O . GLY A 1 106 ? 2.599 -3.342 -3.227 1.00 95.44 106 GLY A O 1
ATOM 796 N N . ALA A 1 107 ? 1.523 -4.587 -4.758 1.00 97.19 107 ALA A N 1
ATOM 797 C CA . ALA A 1 107 ? 0.236 -4.602 -4.086 1.00 97.19 107 ALA A CA 1
ATOM 798 C C . ALA A 1 107 ? 0.347 -5.479 -2.831 1.00 97.19 107 ALA A C 1
ATOM 800 O O . ALA A 1 107 ? 0.867 -6.597 -2.883 1.00 97.19 107 ALA A O 1
ATOM 801 N N . PHE A 1 108 ? -0.144 -4.989 -1.694 1.00 98.50 108 PHE A N 1
ATOM 802 C CA . PHE A 1 108 ? -0.080 -5.725 -0.437 1.00 98.50 108 PHE A CA 1
ATOM 803 C C . PHE A 1 108 ? -1.441 -5.908 0.224 1.00 98.50 108 PHE A C 1
ATOM 805 O O . PHE A 1 108 ? -2.334 -5.063 0.132 1.00 98.50 108 PHE A O 1
ATOM 81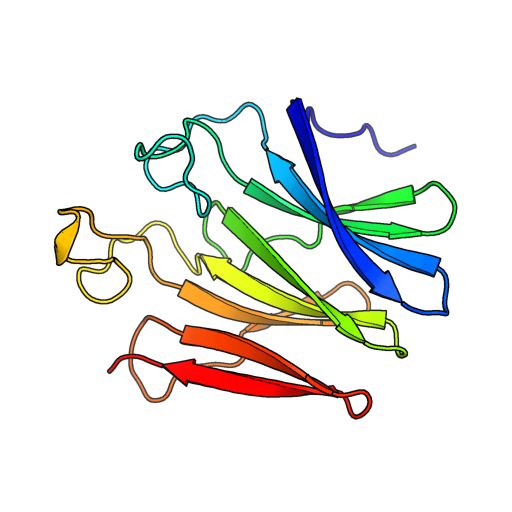2 N N . LEU A 1 109 ? -1.536 -6.989 0.998 1.00 98.69 109 LEU A N 1
ATOM 813 C CA . LEU A 1 109 ? -2.508 -7.159 2.069 1.00 98.69 109 LEU A CA 1
ATOM 814 C C . LEU A 1 109 ? -1.765 -7.198 3.404 1.00 98.69 109 LEU A C 1
ATOM 816 O O . LEU A 1 109 ? -0.845 -7.993 3.605 1.00 98.69 109 LEU A O 1
ATOM 820 N N . TRP A 1 110 ? -2.167 -6.335 4.328 1.00 98.62 110 TRP A N 1
ATOM 821 C CA . TRP A 1 110 ? -1.677 -6.323 5.693 1.00 98.62 110 TRP A CA 1
ATOM 822 C C . TRP A 1 110 ? -2.734 -6.890 6.631 1.00 98.62 110 TRP A C 1
ATOM 824 O O . TRP A 1 110 ? -3.882 -6.436 6.665 1.00 98.62 110 TRP A O 1
ATOM 834 N N . GLN A 1 111 ? -2.327 -7.876 7.423 1.00 97.94 111 GLN A N 1
ATOM 835 C CA . GLN A 1 111 ? -3.168 -8.527 8.415 1.00 97.94 111 GLN A CA 1
ATOM 836 C C . GLN A 1 111 ? -2.299 -9.029 9.568 1.00 97.94 111 GLN A C 1
ATOM 838 O O . GLN A 1 111 ? -1.191 -9.517 9.360 1.00 97.94 111 GLN A O 1
ATOM 843 N N . ASN A 1 112 ? -2.798 -8.906 10.801 1.00 95.69 112 ASN A N 1
ATOM 844 C CA . ASN A 1 112 ? -2.166 -9.470 12.001 1.00 95.69 112 ASN A CA 1
ATOM 845 C C . ASN A 1 112 ? -0.684 -9.091 12.180 1.00 95.69 112 ASN A C 1
ATOM 847 O O . ASN A 1 112 ? 0.120 -9.890 12.648 1.00 95.69 112 ASN A O 1
ATOM 851 N N . GLY A 1 113 ? -0.304 -7.860 11.826 1.00 95.38 113 GLY A N 1
ATOM 852 C CA . GLY A 1 113 ? 1.077 -7.403 11.988 1.00 95.38 113 GLY A CA 1
ATOM 853 C C . GLY A 1 113 ? 1.998 -7.664 10.801 1.00 95.38 113 GLY A C 1
ATOM 854 O O . GLY A 1 113 ? 3.144 -7.227 10.869 1.00 95.38 113 GLY A O 1
ATOM 855 N N . LYS A 1 114 ? 1.523 -8.331 9.744 1.00 97.25 114 LYS A N 1
ATOM 856 C CA . LYS A 1 114 ? 2.328 -8.745 8.594 1.00 97.25 114 LYS A CA 1
ATOM 857 C C . LYS A 1 114 ? 1.824 -8.100 7.307 1.00 97.25 114 LYS A C 1
ATOM 859 O O . LYS A 1 114 ? 0.646 -8.223 6.985 1.00 97.25 114 LYS A O 1
ATOM 864 N N . MET A 1 115 ? 2.735 -7.475 6.562 1.00 98.31 115 MET A N 1
ATOM 865 C CA . MET A 1 115 ? 2.523 -7.070 5.172 1.00 98.31 115 MET A CA 1
ATOM 866 C C . MET A 1 115 ? 2.842 -8.255 4.254 1.00 98.31 115 MET A C 1
ATOM 868 O O . MET A 1 115 ? 3.907 -8.857 4.374 1.00 98.31 115 MET A O 1
ATOM 872 N N . THR A 1 116 ? 1.917 -8.611 3.366 1.00 98.12 116 THR A N 1
ATOM 873 C CA . THR A 1 116 ? 2.075 -9.716 2.411 1.00 98.12 116 THR A CA 1
ATOM 874 C C . THR A 1 116 ? 1.964 -9.165 0.998 1.00 98.12 116 THR A C 1
ATOM 876 O O . THR A 1 116 ? 0.951 -8.548 0.675 1.00 98.12 116 THR A O 1
ATOM 879 N N . ASN A 1 117 ? 2.991 -9.385 0.175 1.00 97.75 117 ASN A N 1
ATOM 880 C CA . ASN A 1 117 ? 2.938 -9.095 -1.257 1.00 97.75 117 ASN A CA 1
ATOM 881 C C . ASN A 1 117 ? 1.926 -10.043 -1.922 1.00 97.75 117 ASN A C 1
ATOM 883 O O . ASN A 1 117 ? 1.953 -11.245 -1.656 1.00 97.75 117 ASN A O 1
ATOM 887 N N . LEU A 1 118 ? 1.035 -9.504 -2.751 1.00 97.00 118 LEU A N 1
ATOM 888 C CA . LEU A 1 118 ? 0.006 -10.271 -3.459 1.00 97.00 118 LEU A CA 1
ATOM 889 C C . LEU A 1 118 ? 0.515 -10.926 -4.753 1.00 97.00 118 LEU A C 1
ATOM 891 O O . LEU A 1 118 ? -0.182 -11.767 -5.315 1.00 97.00 118 LEU A O 1
ATOM 895 N N . GLY A 1 119 ? 1.735 -10.594 -5.177 1.00 94.06 119 GLY A N 1
ATOM 896 C CA . GLY A 1 119 ? 2.388 -11.165 -6.348 1.00 94.06 119 GLY A CA 1
ATOM 897 C C . GLY A 1 119 ? 1.958 -10.516 -7.662 1.00 94.06 119 GLY A C 1
ATOM 898 O O . GLY A 1 119 ? 1.008 -9.738 -7.726 1.00 94.06 119 GLY A O 1
ATOM 899 N N . SER A 1 120 ? 2.697 -10.847 -8.717 1.00 92.06 120 SER A N 1
ATOM 900 C CA . SER A 1 120 ? 2.456 -10.424 -10.096 1.00 92.06 120 SER A CA 1
ATOM 901 C C . SER A 1 120 ? 2.317 -11.645 -11.010 1.00 92.06 120 SER A C 1
ATOM 903 O O . SER A 1 120 ? 2.642 -12.768 -10.621 1.00 92.06 120 SER A O 1
ATOM 905 N N . PHE A 1 121 ? 1.889 -11.425 -12.254 1.00 90.00 121 PHE A N 1
ATOM 906 C CA . PHE A 1 121 ? 1.890 -12.452 -13.302 1.00 90.00 121 PHE A CA 1
ATOM 907 C C . PHE A 1 121 ? 3.235 -12.557 -14.052 1.00 90.00 121 PHE A C 1
ATOM 909 O O . PHE A 1 121 ? 3.267 -12.996 -15.196 1.00 90.00 121 PHE A O 1
ATOM 916 N N . GLY A 1 122 ? 4.344 -12.150 -13.422 1.00 89.06 122 GLY A N 1
ATOM 917 C CA . GLY A 1 122 ? 5.696 -12.199 -14.000 1.00 89.06 122 GLY A CA 1
ATOM 918 C C . GLY A 1 122 ? 6.366 -10.834 -14.178 1.00 89.06 122 GLY A C 1
ATOM 919 O O . GLY A 1 122 ? 7.581 -10.783 -14.336 1.00 89.06 122 GLY A O 1
ATOM 920 N N . GLY A 1 123 ? 5.607 -9.737 -14.095 1.00 89.69 123 GLY A N 1
ATOM 921 C CA . GLY A 1 123 ? 6.151 -8.376 -14.116 1.00 89.69 123 GLY A CA 1
ATOM 922 C C . GLY A 1 123 ? 6.572 -7.855 -12.737 1.00 89.69 123 GLY A C 1
ATOM 923 O O . GLY A 1 123 ? 6.456 -8.541 -11.720 1.00 89.69 123 GLY A O 1
ATOM 924 N N . THR A 1 124 ? 7.040 -6.609 -12.687 1.00 91.75 124 THR A N 1
ATOM 925 C CA . THR A 1 124 ? 7.631 -5.983 -11.483 1.00 91.75 124 THR A CA 1
ATOM 926 C C . THR A 1 124 ? 6.729 -4.947 -10.809 1.00 91.75 124 THR A C 1
ATOM 928 O O . THR A 1 124 ? 7.107 -4.360 -9.794 1.00 91.75 124 THR A O 1
ATOM 931 N N . CYS A 1 125 ? 5.539 -4.711 -11.366 1.00 91.25 125 CYS A N 1
ATOM 932 C CA . CYS A 1 125 ? 4.654 -3.623 -10.964 1.00 91.25 125 CYS A CA 1
ATOM 933 C C . CYS A 1 125 ? 3.234 -4.141 -10.755 1.00 91.25 125 CYS A C 1
ATOM 935 O O . CYS A 1 125 ? 2.601 -4.641 -11.686 1.00 91.25 125 CYS A O 1
ATOM 937 N N . THR A 1 126 ? 2.712 -3.999 -9.542 1.00 93.94 126 THR A N 1
ATOM 938 C CA . THR A 1 126 ? 1.346 -4.394 -9.178 1.00 93.94 126 THR A CA 1
ATOM 939 C C . THR A 1 126 ? 0.677 -3.285 -8.386 1.00 93.94 126 THR A C 1
ATOM 941 O O . THR A 1 126 ? 1.311 -2.618 -7.569 1.00 93.94 126 THR A O 1
ATOM 944 N N . ASN A 1 127 ? -0.622 -3.105 -8.615 1.00 92.00 127 ASN A N 1
ATOM 945 C CA . ASN A 1 127 ? -1.430 -2.114 -7.923 1.00 92.00 127 ASN A CA 1
ATOM 946 C C . ASN A 1 127 ? -2.726 -2.730 -7.420 1.00 92.00 127 ASN A C 1
ATOM 948 O O . ASN A 1 127 ? -3.468 -3.357 -8.178 1.00 92.00 127 ASN A O 1
ATOM 952 N N . ALA A 1 128 ? -3.026 -2.499 -6.146 1.00 95.94 128 ALA A N 1
ATOM 953 C CA . ALA A 1 128 ? -4.325 -2.829 -5.590 1.00 95.94 128 ALA A CA 1
ATOM 954 C C . ALA A 1 128 ? -5.356 -1.735 -5.921 1.00 95.94 128 ALA A C 1
ATOM 956 O O . ALA A 1 128 ? -5.026 -0.553 -5.997 1.00 95.94 128 ALA A O 1
ATOM 957 N N . ILE A 1 129 ? -6.617 -2.130 -6.092 1.00 95.75 129 ILE A N 1
ATOM 958 C CA . ILE A 1 129 ? -7.745 -1.230 -6.377 1.00 95.75 129 ILE A CA 1
ATOM 959 C C . ILE A 1 129 ? -8.759 -1.264 -5.237 1.00 95.75 129 ILE A C 1
ATOM 961 O O . ILE A 1 129 ? -9.165 -0.216 -4.740 1.00 95.75 129 ILE A O 1
ATOM 965 N N . ALA A 1 130 ? -9.172 -2.458 -4.810 1.00 97.50 130 ALA A N 1
ATOM 966 C CA . ALA A 1 130 ? -10.200 -2.600 -3.787 1.00 97.50 130 ALA A CA 1
ATOM 967 C C . ALA A 1 130 ? -9.993 -3.848 -2.931 1.00 97.50 130 ALA A C 1
ATOM 969 O O . ALA A 1 130 ? -9.411 -4.837 -3.373 1.00 97.50 130 ALA A O 1
ATOM 970 N N . LEU A 1 131 ? -10.534 -3.787 -1.717 1.00 98.50 131 LEU A N 1
ATOM 971 C CA . LEU A 1 131 ? -10.605 -4.872 -0.746 1.00 98.50 131 LEU A CA 1
ATOM 972 C C . LEU A 1 131 ? -12.055 -5.018 -0.286 1.00 98.50 131 LEU A C 1
ATOM 974 O O . LEU A 1 131 ? -12.685 -4.029 0.087 1.00 98.50 131 LEU A O 1
ATOM 978 N N . ASN A 1 132 ? -12.571 -6.246 -0.255 1.00 98.12 132 ASN A N 1
ATOM 979 C CA . ASN A 1 132 ? -13.874 -6.533 0.346 1.00 98.12 132 ASN A CA 1
ATOM 980 C C . ASN A 1 132 ? -13.751 -7.089 1.783 1.00 98.12 132 ASN A C 1
ATOM 982 O O . ASN A 1 132 ? -12.668 -7.428 2.266 1.00 98.12 132 ASN A O 1
ATOM 986 N N . ASN A 1 133 ? -14.886 -7.233 2.477 1.00 98.25 133 ASN A N 1
ATOM 987 C CA . ASN A 1 133 ? -14.943 -7.771 3.847 1.00 98.25 133 ASN A CA 1
ATOM 988 C C . ASN A 1 133 ? -14.645 -9.279 3.952 1.00 98.25 133 ASN A C 1
ATOM 990 O O . ASN A 1 133 ? -14.587 -9.807 5.057 1.00 98.25 133 ASN A O 1
ATOM 994 N N . ARG A 1 134 ? -14.446 -9.981 2.829 1.00 98.06 134 ARG A N 1
ATOM 995 C CA . ARG A 1 134 ? -13.987 -11.381 2.809 1.00 98.06 134 ARG A CA 1
ATOM 996 C C . ARG A 1 134 ? -12.464 -11.498 2.690 1.00 98.06 134 ARG A C 1
ATOM 998 O O . ARG A 1 134 ? -11.954 -12.607 2.587 1.00 98.06 134 ARG A O 1
ATOM 1005 N N . GLY A 1 135 ? -11.738 -10.378 2.682 1.00 97.81 135 GLY A N 1
ATOM 1006 C CA . GLY A 1 135 ? -10.280 -10.373 2.570 1.00 97.81 135 GLY A CA 1
ATOM 1007 C C . GLY A 1 135 ? -9.759 -10.529 1.143 1.00 97.81 135 GLY A C 1
ATOM 1008 O O . GLY A 1 135 ? -8.590 -10.853 0.961 1.00 97.81 135 GLY A O 1
ATOM 1009 N N . GLN A 1 136 ? -10.607 -10.319 0.135 1.00 98.12 136 GLN A N 1
ATOM 1010 C CA . GLN A 1 136 ? -10.225 -10.438 -1.270 1.00 98.12 136 GLN A CA 1
ATOM 1011 C C . GLN A 1 136 ? -9.803 -9.073 -1.802 1.00 98.12 136 GLN A C 1
ATOM 1013 O O . GLN A 1 136 ? -10.561 -8.106 -1.688 1.00 98.12 136 GLN A O 1
ATOM 1018 N N . VAL A 1 137 ? -8.610 -9.017 -2.391 1.00 98.12 137 VAL A N 1
ATOM 1019 C CA . VAL A 1 137 ? -8.071 -7.822 -3.040 1.00 98.12 137 VAL A CA 1
ATOM 1020 C C . VAL A 1 137 ? -8.165 -7.992 -4.550 1.00 98.12 137 VAL A C 1
ATOM 1022 O O . VAL A 1 137 ? -7.817 -9.044 -5.079 1.00 98.12 137 VAL A O 1
ATOM 1025 N N . VAL A 1 138 ? -8.626 -6.951 -5.236 1.00 97.69 138 VAL A N 1
ATOM 1026 C CA . VAL A 1 138 ? -8.576 -6.842 -6.699 1.00 97.69 138 VAL A CA 1
ATOM 1027 C C . VAL A 1 138 ? -7.598 -5.748 -7.101 1.00 97.69 138 VAL A C 1
ATOM 1029 O O . VAL A 1 138 ? -7.361 -4.809 -6.337 1.00 97.69 138 VAL A O 1
ATOM 1032 N N . GLY A 1 139 ? -7.032 -5.866 -8.298 1.00 94.56 139 GLY A N 1
ATOM 1033 C CA . GLY A 1 139 ? -5.972 -4.994 -8.779 1.00 94.56 139 GLY A CA 1
ATOM 1034 C C . GLY A 1 139 ? -5.539 -5.347 -10.195 1.00 94.56 139 GLY A C 1
ATOM 1035 O O . GLY A 1 139 ? -6.216 -6.107 -10.887 1.00 94.56 139 GLY A O 1
ATOM 1036 N N . TYR A 1 140 ? -4.401 -4.804 -10.603 1.00 92.25 140 TYR A N 1
ATOM 1037 C CA . TYR A 1 140 ? -3.762 -5.097 -11.882 1.00 92.25 140 TYR A CA 1
ATOM 1038 C C . TYR A 1 140 ? -2.252 -5.246 -11.703 1.00 92.25 140 TYR A C 1
ATOM 1040 O O . TYR A 1 140 ? -1.674 -4.780 -10.717 1.00 92.25 140 TYR A O 1
ATOM 1048 N N . SER A 1 141 ? -1.614 -5.889 -12.675 1.00 91.25 141 SER A N 1
ATOM 1049 C CA . SER A 1 141 ? -0.163 -5.944 -12.806 1.00 91.25 141 SER A CA 1
ATOM 1050 C C . SER A 1 141 ? 0.235 -5.513 -14.203 1.00 91.25 141 SER A C 1
ATOM 1052 O O . SER A 1 141 ? -0.457 -5.848 -15.164 1.00 91.25 141 SER A O 1
ATOM 1054 N N . PHE A 1 142 ? 1.369 -4.841 -14.315 1.00 85.75 142 PHE A N 1
ATOM 1055 C CA . PHE A 1 142 ? 2.032 -4.681 -15.599 1.00 85.75 142 PHE A CA 1
ATOM 1056 C C . PHE A 1 142 ? 2.919 -5.898 -15.864 1.00 85.75 142 PHE A C 1
ATOM 1058 O O . PHE A 1 142 ? 3.426 -6.506 -14.915 1.00 85.75 142 PHE A O 1
ATOM 1065 N N . LEU A 1 143 ? 3.056 -6.257 -17.138 1.00 80.44 143 LEU A N 1
ATOM 1066 C CA . LEU A 1 143 ? 3.945 -7.307 -17.633 1.00 80.44 143 LEU A CA 1
ATOM 1067 C C . LEU A 1 143 ? 5.118 -6.668 -18.368 1.00 80.44 143 LEU A C 1
ATOM 1069 O O . LEU A 1 143 ? 4.868 -5.663 -19.071 1.00 80.44 143 LEU A O 1
#

Sequence (143 aa):
MSKSTFLRRKVARGVNSNGVVVGLSTTLVSDSNAMIMSFGLPYAFQTRAFRWKNGYIRDLGTLGGPDAMVLGVNESGQIFGNSYTNFDSSPVCGVPDFGFDALMTGAFLWQNGKMTNLGSFGGTCTNAIALNNRGQVVGYSFL

Foldseek 3Di:
DDPDQAWDDWDWQEAAPQGKTKTKTWHPQFDQQAPDDPPLHRDGTEMFIWIDDPRDIDTLDALADRHWTWNYAENLRKTKWKHANYPDWDPQQDDVVSPDTHHFMFIWIGDDSHTDGPDAPPDRHWTWDDAYNVGDTDTHGDD

Radius of gyration: 14.71 Å; chains: 1; bounding box: 32×33×45 Å

pLDDT: mean 87.08, std 15.47, range [34.91, 98.75]